Protein AF-A0A382K635-F1 (afdb_monomer_lite)

Organism: NCBI:txid408172

pLDDT: mean 77.89, std 16.23, range [38.78, 97.19]

Secondary structure (DSSP, 8-state):
----PPPHHHHHHT-GGGTTS-EEEEEETT-SSEEEEEEEETTEEEEEEEE-GGGGGGT--GGGHHHH---

Foldseek 3Di:
DPPDDQDPVNVCCPPPVLPPWDWDWDWDPPDPFWTWIWIDTPNDTDIDTDGDPSVVVPPDDPVCPVVPDPD

Radius of gyration: 13.57 Å; chains: 1; bounding box: 25×31×33 Å

Sequence (71 aa):
MKGKKLSIEMITKLIPSWKGKSVNIQSINNGITNINFKVLVDEKAFFLTVPDSDSQLLNIDFSNKYYNNKI

Structure (mmCIF, N/CA/C/O backbone):
data_AF-A0A382K635-F1
#
_entry.id   AF-A0A382K635-F1
#
loop_
_atom_site.group_PDB
_atom_site.id
_atom_site.type_symbol
_atom_site.label_atom_id
_atom_site.label_alt_id
_atom_site.label_comp_id
_atom_site.label_asym_id
_atom_site.label_entity_id
_atom_site.label_seq_id
_atom_site.pdbx_PDB_ins_code
_atom_site.Cartn_x
_atom_site.Cartn_y
_atom_site.Cartn_z
_atom_site.occupancy
_atom_site.B_iso_or_equiv
_atom_site.auth_seq_id
_atom_site.auth_comp_id
_atom_site.auth_asym_id
_atom_site.auth_atom_id
_atom_site.pdbx_PDB_model_num
ATOM 1 N N . MET A 1 1 ? 15.832 17.228 -14.691 1.00 38.78 1 MET A N 1
ATOM 2 C CA . MET A 1 1 ? 15.392 17.055 -13.287 1.00 38.78 1 MET A CA 1
ATOM 3 C C . MET A 1 1 ? 14.993 15.598 -13.100 1.00 38.78 1 MET A C 1
ATOM 5 O O . MET A 1 1 ? 14.082 15.160 -13.787 1.00 38.78 1 MET A O 1
ATOM 9 N N . LYS A 1 2 ? 15.691 14.818 -12.260 1.00 44.12 2 LYS A N 1
ATOM 10 C CA . LYS A 1 2 ? 15.219 13.469 -11.901 1.00 44.12 2 LYS A CA 1
ATOM 11 C C . LYS A 1 2 ? 13.923 13.644 -11.102 1.00 44.12 2 LYS A C 1
ATOM 13 O O . LYS A 1 2 ? 13.942 14.327 -10.081 1.00 44.12 2 LYS A O 1
ATOM 18 N N . GLY A 1 3 ? 12.805 13.120 -11.606 1.00 49.66 3 GLY A N 1
ATOM 19 C CA . GLY A 1 3 ? 11.521 13.170 -10.907 1.00 49.66 3 GLY A CA 1
ATOM 20 C C . GLY A 1 3 ? 11.666 12.592 -9.498 1.00 49.66 3 GLY A C 1
ATOM 21 O O . GLY A 1 3 ? 12.343 11.583 -9.304 1.00 49.66 3 GLY A O 1
ATOM 22 N N . LYS A 1 4 ? 11.092 13.261 -8.498 1.00 54.41 4 LYS A N 1
ATOM 23 C CA . LYS A 1 4 ? 11.140 12.817 -7.102 1.00 54.41 4 LYS A CA 1
ATOM 24 C C . LYS A 1 4 ? 10.447 11.449 -7.001 1.00 54.41 4 LYS A C 1
ATOM 26 O O . LYS A 1 4 ? 9.248 11.372 -7.253 1.00 54.41 4 LYS A O 1
ATOM 31 N N . LYS A 1 5 ? 11.182 10.378 -6.663 1.00 65.19 5 LYS A N 1
ATOM 32 C CA . LYS A 1 5 ? 10.594 9.048 -6.401 1.00 65.19 5 LYS A CA 1
ATOM 33 C C . LYS A 1 5 ? 9.640 9.203 -5.212 1.00 65.19 5 LYS A C 1
ATOM 35 O O . LYS A 1 5 ? 10.070 9.616 -4.136 1.00 65.19 5 LYS A O 1
ATOM 40 N N . LEU A 1 6 ? 8.347 8.964 -5.426 1.00 69.75 6 LEU A N 1
ATOM 41 C CA . LEU A 1 6 ? 7.360 8.983 -4.347 1.00 69.75 6 LEU A CA 1
ATOM 42 C C . LEU A 1 6 ? 7.668 7.824 -3.398 1.00 69.75 6 LEU A C 1
ATOM 44 O O . LEU A 1 6 ? 7.779 6.681 -3.838 1.00 69.75 6 LEU A O 1
ATOM 48 N N . SER A 1 7 ? 7.831 8.122 -2.109 1.00 85.69 7 SER A N 1
ATOM 49 C CA . SER A 1 7 ? 7.988 7.085 -1.091 1.00 85.69 7 SER A CA 1
ATOM 50 C C . SER A 1 7 ? 6.626 6.489 -0.731 1.00 85.69 7 SER A C 1
ATOM 52 O O . SER A 1 7 ? 5.586 7.130 -0.926 1.00 85.69 7 SER A O 1
ATOM 54 N N . ILE A 1 8 ? 6.614 5.274 -0.183 1.00 87.50 8 ILE A N 1
ATOM 55 C CA . ILE A 1 8 ? 5.365 4.625 0.230 1.00 87.50 8 ILE A CA 1
ATOM 56 C C . ILE A 1 8 ? 4.634 5.452 1.298 1.00 87.50 8 ILE A C 1
ATOM 58 O O . ILE A 1 8 ? 3.417 5.584 1.242 1.00 87.50 8 ILE A O 1
ATOM 62 N N . GLU A 1 9 ? 5.365 6.117 2.194 1.00 90.44 9 GLU A N 1
ATOM 63 C CA . GLU A 1 9 ? 4.815 7.019 3.210 1.00 90.44 9 GLU A CA 1
ATOM 64 C C . GLU A 1 9 ? 4.150 8.255 2.596 1.00 90.44 9 GLU A C 1
ATOM 66 O O . GLU A 1 9 ? 3.191 8.787 3.153 1.00 90.44 9 GLU A O 1
ATOM 71 N N . MET A 1 10 ? 4.651 8.747 1.457 1.00 90.06 10 MET A N 1
ATOM 72 C CA . MET A 1 10 ? 3.982 9.826 0.728 1.00 90.06 10 MET A CA 1
ATOM 73 C C . MET A 1 10 ? 2.700 9.314 0.074 1.00 90.06 10 MET A C 1
ATOM 75 O O . MET A 1 10 ? 1.676 9.985 0.154 1.00 90.06 10 MET A O 1
ATOM 79 N N . ILE A 1 11 ? 2.737 8.122 -0.527 1.00 88.94 11 ILE A N 1
ATOM 80 C CA . ILE A 1 11 ? 1.575 7.511 -1.184 1.00 88.94 11 ILE A CA 1
ATOM 81 C C . ILE A 1 11 ? 0.446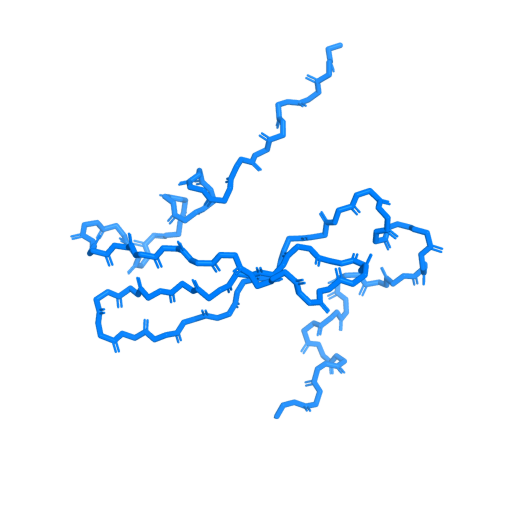 7.272 -0.175 1.00 88.94 11 ILE A C 1
ATOM 83 O O . ILE A 1 11 ? -0.689 7.659 -0.441 1.00 88.94 11 ILE A O 1
ATOM 87 N N . THR A 1 12 ? 0.735 6.707 1.002 1.00 92.38 12 THR A N 1
ATOM 88 C CA . THR A 1 12 ? -0.302 6.443 2.015 1.00 92.38 12 THR A CA 1
ATOM 89 C C . THR A 1 12 ? -0.976 7.722 2.517 1.00 92.38 12 THR A C 1
ATOM 91 O O . THR A 1 12 ? -2.179 7.714 2.770 1.00 92.38 12 THR A O 1
ATOM 94 N N . LYS A 1 13 ? -0.248 8.848 2.584 1.00 92.00 13 LYS A N 1
ATOM 95 C CA . LYS A 1 13 ? -0.801 10.169 2.943 1.00 92.00 13 LYS A CA 1
ATOM 96 C C . LYS A 1 13 ? -1.724 10.768 1.879 1.00 92.00 13 LYS A C 1
ATOM 98 O O . LYS A 1 13 ? -2.513 11.652 2.208 1.00 92.00 13 LYS A O 1
ATOM 103 N N . 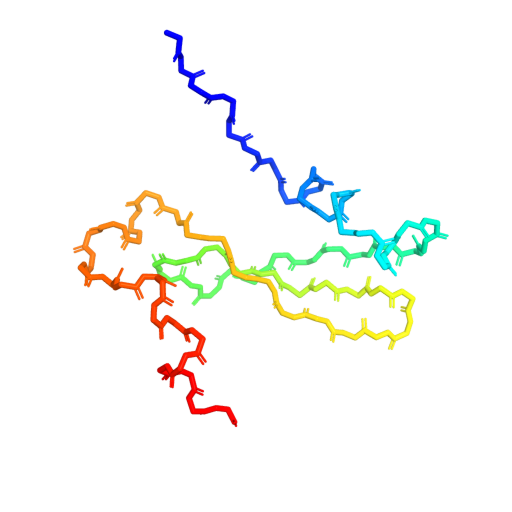LEU A 1 14 ? -1.630 10.322 0.626 1.00 92.44 14 LEU A N 1
ATOM 104 C CA . LEU A 1 14 ? -2.477 10.801 -0.471 1.00 92.44 14 LEU A CA 1
ATOM 105 C C . LEU A 1 14 ? -3.836 10.091 -0.532 1.00 92.44 14 LEU A C 1
ATOM 107 O O . LEU A 1 14 ? -4.711 10.551 -1.258 1.00 92.44 14 LEU A O 1
ATOM 111 N N . ILE A 1 15 ? -4.035 9.002 0.219 1.00 92.25 15 ILE A N 1
ATOM 112 C CA . ILE A 1 15 ? -5.282 8.230 0.214 1.00 92.25 15 ILE A CA 1
ATOM 113 C C . ILE A 1 15 ? -6.301 8.910 1.146 1.00 92.25 15 ILE A C 1
ATOM 115 O O . ILE A 1 15 ? -6.146 8.844 2.370 1.00 92.25 15 ILE A O 1
ATOM 119 N N . PRO A 1 16 ? -7.377 9.538 0.622 1.00 95.25 16 PRO A N 1
ATOM 120 C CA . PRO A 1 16 ? -8.257 10.379 1.439 1.00 95.25 16 PRO A CA 1
ATOM 121 C C . PRO A 1 16 ? -8.931 9.621 2.587 1.00 95.25 16 PRO A C 1
ATOM 123 O O . PRO A 1 16 ? -9.038 10.138 3.696 1.00 95.25 16 PRO A O 1
ATOM 126 N N . SER A 1 17 ? -9.317 8.363 2.357 1.00 95.25 17 SER A N 1
ATOM 127 C CA . SER A 1 17 ? -9.968 7.501 3.353 1.00 95.25 17 SER A CA 1
ATOM 128 C C . SER A 1 17 ? -9.068 7.081 4.521 1.00 95.25 17 SER A C 1
ATOM 130 O O . SER A 1 17 ? -9.549 6.435 5.460 1.00 95.25 17 SER A O 1
ATOM 132 N N . TRP A 1 18 ? -7.765 7.370 4.447 1.00 96.31 18 TRP A N 1
ATOM 133 C CA . TRP A 1 18 ? -6.772 7.050 5.478 1.00 96.31 18 TRP A CA 1
ATOM 134 C C . TRP A 1 18 ? -6.323 8.280 6.275 1.00 96.31 18 TRP A C 1
ATOM 136 O O . TRP A 1 18 ? -5.574 8.154 7.241 1.00 96.31 18 TRP A O 1
ATOM 146 N N . LYS A 1 19 ? -6.799 9.478 5.915 1.00 95.12 19 LYS A N 1
ATOM 147 C CA . LYS A 1 19 ? -6.466 10.712 6.629 1.00 95.12 19 LYS A CA 1
ATOM 148 C C . LYS A 1 19 ? -6.918 10.631 8.092 1.00 95.12 19 LYS A C 1
ATOM 150 O O . LYS A 1 19 ? -8.078 10.345 8.367 1.00 95.12 19 LYS A O 1
ATOM 155 N N . GLY A 1 20 ? -5.997 10.918 9.014 1.00 94.94 20 GLY A N 1
ATOM 156 C CA . GLY A 1 20 ? -6.248 10.898 10.460 1.00 94.94 20 GLY A CA 1
ATOM 157 C C . GLY A 1 20 ? -6.225 9.509 11.110 1.00 94.94 20 GLY A C 1
ATOM 158 O O . GLY A 1 20 ? -6.449 9.424 12.311 1.00 94.94 20 GLY A O 1
ATOM 159 N N . LYS A 1 21 ? -5.944 8.443 10.349 1.00 96.69 21 LYS A N 1
ATOM 160 C CA . LYS A 1 21 ? -5.844 7.069 10.863 1.00 96.69 21 LYS A CA 1
ATOM 161 C C . LYS A 1 21 ? -4.415 6.702 11.243 1.00 96.69 21 LYS A C 1
ATOM 163 O O . LYS A 1 21 ? -3.461 7.295 10.733 1.00 96.69 21 LYS A O 1
ATOM 168 N N . SER A 1 22 ? -4.268 5.694 12.099 1.00 96.31 22 SER A N 1
ATOM 169 C CA . SER A 1 22 ? -2.965 5.093 12.375 1.00 96.31 22 SER A CA 1
ATOM 170 C C . SER A 1 22 ? -2.544 4.233 11.188 1.00 96.31 22 SER A C 1
ATOM 172 O O . SER A 1 22 ? -3.307 3.375 10.749 1.00 96.31 22 SER A O 1
ATOM 174 N N . VAL A 1 23 ? -1.346 4.465 10.648 1.00 96.69 23 VAL A N 1
ATOM 175 C CA . VAL A 1 23 ? -0.827 3.737 9.482 1.00 96.69 23 VAL A CA 1
ATOM 176 C C . VAL A 1 23 ? 0.507 3.090 9.840 1.00 96.69 23 VAL A C 1
ATOM 178 O O . VAL A 1 23 ? 1.477 3.786 10.133 1.00 96.69 23 VAL A O 1
ATOM 181 N N . ASN A 1 24 ? 0.567 1.761 9.774 1.00 96.50 24 ASN A N 1
ATOM 182 C CA . ASN A 1 24 ? 1.790 0.975 9.924 1.00 96.50 24 ASN A CA 1
ATOM 183 C C . ASN A 1 24 ? 2.117 0.289 8.592 1.00 96.50 24 ASN A C 1
ATOM 185 O O . ASN A 1 24 ? 1.266 -0.382 8.009 1.00 96.50 24 ASN A O 1
ATOM 189 N N . ILE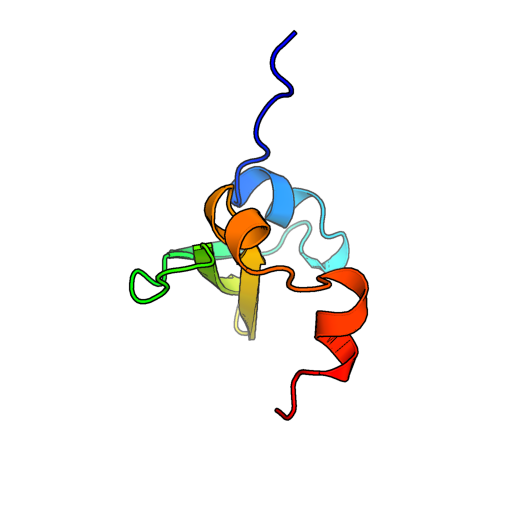 A 1 25 ? 3.339 0.483 8.100 1.00 94.75 25 ILE A N 1
ATOM 190 C CA . ILE A 1 25 ? 3.793 -0.001 6.794 1.00 94.75 25 ILE A CA 1
ATOM 191 C C . ILE A 1 25 ? 4.904 -1.023 7.020 1.00 94.75 25 ILE A C 1
ATOM 193 O O . ILE A 1 25 ? 5.883 -0.739 7.705 1.00 94.75 25 ILE A O 1
ATOM 197 N N . GLN A 1 26 ? 4.769 -2.195 6.407 1.00 92.81 26 GLN A N 1
ATOM 198 C CA . GLN A 1 26 ? 5.754 -3.271 6.458 1.00 92.81 26 GLN A CA 1
ATOM 199 C C . GLN A 1 26 ? 6.128 -3.668 5.034 1.00 92.81 26 GLN A C 1
ATOM 201 O O . GLN A 1 26 ? 5.251 -4.030 4.244 1.00 92.81 26 GLN A O 1
ATOM 206 N N . SER A 1 27 ? 7.416 -3.600 4.692 1.00 88.62 27 SER A N 1
ATOM 207 C CA . SER A 1 27 ? 7.897 -4.100 3.405 1.00 88.62 27 SER A CA 1
ATOM 208 C C . SER A 1 27 ? 7.835 -5.627 3.379 1.00 88.62 27 SER A C 1
ATOM 210 O O . SER A 1 27 ? 8.132 -6.302 4.365 1.00 88.62 27 SER A O 1
ATOM 212 N N . ILE A 1 28 ? 7.442 -6.180 2.237 1.00 86.88 28 ILE A N 1
ATOM 213 C CA . ILE A 1 28 ? 7.428 -7.619 1.995 1.00 86.88 28 ILE A CA 1
ATOM 214 C C . ILE A 1 28 ? 8.565 -7.917 1.023 1.00 86.88 28 ILE A C 1
ATOM 216 O O . ILE A 1 28 ? 8.435 -7.740 -0.189 1.00 86.88 28 ILE A O 1
ATOM 220 N N . ASN A 1 29 ? 9.687 -8.380 1.569 1.00 70.94 29 ASN A N 1
ATOM 221 C CA . ASN A 1 29 ? 10.947 -8.557 0.840 1.00 70.94 29 ASN A CA 1
ATOM 222 C C . ASN A 1 29 ? 11.035 -9.909 0.103 1.00 70.94 29 ASN A C 1
ATOM 224 O O . ASN A 1 29 ? 12.090 -10.532 0.073 1.00 70.94 29 ASN A O 1
ATOM 228 N N . ASN A 1 30 ? 9.930 -10.356 -0.502 1.00 66.81 30 ASN A N 1
ATOM 229 C CA . ASN A 1 30 ? 9.853 -11.615 -1.262 1.00 66.81 30 ASN A CA 1
ATOM 230 C C . ASN A 1 30 ? 9.477 -11.402 -2.744 1.00 66.81 30 ASN A C 1
ATOM 232 O O . ASN A 1 30 ? 9.148 -12.356 -3.444 1.00 66.81 30 ASN A O 1
ATOM 236 N N . GLY A 1 31 ? 9.477 -10.157 -3.230 1.00 61.28 31 GLY A N 1
ATOM 237 C CA . GLY A 1 31 ? 9.190 -9.834 -4.629 1.00 61.28 31 GLY A CA 1
ATOM 238 C C . GLY A 1 31 ? 10.468 -9.635 -5.442 1.00 61.28 31 GLY A C 1
ATOM 239 O O . GLY A 1 31 ? 11.317 -8.849 -5.046 1.00 61.28 31 GLY A O 1
ATOM 240 N N . ILE A 1 32 ? 10.582 -10.305 -6.593 1.00 62.53 32 ILE A N 1
ATOM 241 C CA . ILE A 1 32 ? 11.683 -10.085 -7.557 1.00 62.53 32 ILE A CA 1
ATOM 242 C C . ILE A 1 32 ? 11.414 -8.836 -8.412 1.00 62.53 32 ILE A C 1
ATOM 244 O O . ILE A 1 32 ? 12.330 -8.169 -8.866 1.00 62.53 32 ILE A O 1
ATOM 248 N N . THR A 1 33 ? 10.138 -8.524 -8.646 1.00 63.22 33 THR A N 1
ATOM 249 C CA . THR A 1 33 ? 9.716 -7.649 -9.750 1.00 63.22 33 THR A CA 1
ATOM 250 C C . THR A 1 33 ? 8.948 -6.425 -9.292 1.00 63.22 33 THR A C 1
ATOM 252 O O . THR A 1 33 ? 8.713 -5.529 -10.086 1.00 63.22 33 THR A O 1
ATOM 255 N N . ASN A 1 34 ? 8.502 -6.400 -8.040 1.00 68.75 34 ASN A N 1
ATOM 256 C CA . ASN A 1 34 ? 7.620 -5.393 -7.470 1.00 68.75 34 ASN A CA 1
ATOM 257 C C . ASN A 1 34 ? 8.007 -5.173 -6.008 1.00 68.75 34 ASN A C 1
ATOM 259 O O . ASN A 1 34 ? 8.260 -6.150 -5.297 1.00 68.75 34 ASN A O 1
ATOM 263 N N . ILE A 1 35 ? 7.947 -3.927 -5.535 1.00 79.56 35 ILE A N 1
ATOM 264 C CA . ILE A 1 35 ? 8.063 -3.644 -4.103 1.00 79.56 35 ILE A CA 1
ATOM 265 C C . ILE A 1 35 ? 6.663 -3.747 -3.503 1.00 79.56 35 ILE A C 1
ATOM 267 O O . ILE A 1 35 ? 5.759 -2.979 -3.844 1.00 79.56 35 ILE A O 1
ATOM 271 N N . ASN A 1 36 ? 6.474 -4.729 -2.629 1.00 85.62 36 ASN A N 1
ATOM 272 C CA . ASN A 1 36 ? 5.192 -5.005 -1.996 1.00 85.62 36 ASN A CA 1
ATOM 273 C C . ASN A 1 36 ? 5.209 -4.572 -0.532 1.00 85.62 36 ASN A C 1
ATOM 275 O O . ASN A 1 36 ? 6.223 -4.698 0.155 1.00 85.62 36 ASN A O 1
ATOM 279 N N . PHE A 1 37 ? 4.064 -4.108 -0.047 1.00 90.75 37 PHE A N 1
ATOM 280 C CA . PHE A 1 37 ? 3.886 -3.646 1.319 1.00 90.75 37 PHE A CA 1
ATOM 281 C C . PHE A 1 37 ? 2.595 -4.204 1.906 1.00 90.75 37 PHE A C 1
ATOM 283 O O . PHE A 1 37 ? 1.533 -4.132 1.283 1.00 90.75 37 PHE A O 1
ATOM 290 N N . LYS A 1 38 ? 2.673 -4.684 3.147 1.00 93.19 38 LYS A N 1
ATOM 291 C CA . LYS A 1 38 ? 1.501 -4.813 4.010 1.00 93.19 38 LYS A CA 1
ATOM 292 C C . LYS A 1 38 ? 1.309 -3.481 4.718 1.00 93.19 38 LYS A C 1
ATOM 294 O O . LYS A 1 38 ? 2.224 -2.997 5.380 1.00 93.19 38 LYS A O 1
ATOM 299 N N . VAL A 1 39 ? 0.127 -2.896 4.585 1.00 95.50 39 VAL A N 1
ATOM 300 C CA . VAL A 1 39 ? -0.235 -1.655 5.270 1.00 95.50 39 VAL A CA 1
ATOM 301 C C . VAL A 1 39 ? -1.396 -1.931 6.207 1.00 95.50 39 VAL A C 1
ATOM 303 O O . VAL A 1 39 ? -2.471 -2.330 5.768 1.00 95.50 39 VAL A O 1
ATOM 306 N N . LEU A 1 40 ? -1.176 -1.741 7.503 1.00 97.19 40 LEU A N 1
ATOM 307 C CA . LEU A 1 40 ? -2.231 -1.757 8.508 1.00 97.19 40 LEU A CA 1
ATOM 308 C C . LEU A 1 40 ? -2.722 -0.324 8.697 1.00 97.19 40 LEU A C 1
ATOM 310 O O . LEU A 1 40 ? -1.928 0.562 9.012 1.00 97.19 40 LEU A O 1
ATOM 314 N N . VAL A 1 41 ? -4.014 -0.106 8.472 1.00 97.00 41 VAL A N 1
ATOM 315 C CA . VAL A 1 41 ? -4.684 1.174 8.702 1.00 97.00 41 VAL A CA 1
ATOM 316 C C . VAL A 1 41 ? -5.748 0.950 9.762 1.00 97.00 41 VAL A C 1
ATOM 318 O O . VAL A 1 41 ? -6.758 0.288 9.500 1.00 97.00 41 VAL A O 1
ATOM 321 N N . ASP A 1 42 ? -5.487 1.469 10.958 1.00 95.38 42 ASP A N 1
ATOM 322 C CA . ASP A 1 42 ? -6.148 1.060 12.197 1.00 95.38 42 ASP A CA 1
ATOM 323 C C . ASP A 1 42 ? -6.158 -0.482 12.308 1.00 95.38 42 ASP A C 1
ATOM 325 O O . ASP A 1 42 ? -5.098 -1.107 12.356 1.00 95.38 42 ASP A O 1
ATOM 329 N N . GLU A 1 43 ? -7.331 -1.115 12.277 1.00 93.38 43 GLU A N 1
ATOM 330 C CA . GLU A 1 43 ? -7.493 -2.573 12.399 1.00 93.38 43 GLU A CA 1
ATOM 331 C C . GLU A 1 43 ? -7.611 -3.300 11.045 1.00 93.38 43 GLU A C 1
ATOM 333 O O . GLU A 1 43 ? -7.819 -4.512 10.998 1.00 93.38 43 GLU A O 1
ATOM 338 N N . LYS A 1 44 ? -7.493 -2.584 9.916 1.00 96.44 44 LYS A N 1
ATOM 339 C CA . LYS A 1 44 ? -7.661 -3.162 8.572 1.00 96.44 44 LYS A CA 1
ATOM 340 C C . LYS A 1 44 ? -6.328 -3.331 7.855 1.00 96.44 44 LYS A C 1
ATOM 342 O O . LYS A 1 44 ? -5.534 -2.398 7.768 1.00 96.44 44 LYS A O 1
ATOM 347 N N . ALA A 1 45 ? -6.112 -4.512 7.281 1.00 95.50 45 ALA A N 1
ATOM 348 C CA . ALA A 1 45 ? -4.943 -4.803 6.461 1.00 95.50 45 ALA A CA 1
ATOM 349 C C . ALA A 1 45 ? -5.214 -4.536 4.976 1.00 95.50 45 ALA A C 1
ATOM 351 O O . ALA A 1 45 ? -6.237 -4.944 4.431 1.00 95.50 45 ALA A O 1
ATOM 352 N N . PHE A 1 46 ? -4.250 -3.899 4.323 1.00 93.94 46 PHE A N 1
ATOM 353 C CA . PHE A 1 46 ? -4.216 -3.630 2.894 1.00 93.94 46 PHE A CA 1
ATOM 354 C C . PHE A 1 46 ? -2.902 -4.141 2.310 1.00 93.94 46 PHE A C 1
ATOM 356 O O . PHE A 1 46 ? -1.865 -4.146 2.978 1.00 93.94 46 PHE A O 1
ATOM 363 N N . PHE A 1 47 ? -2.944 -4.540 1.044 1.00 89.19 47 PHE A N 1
ATOM 364 C CA . PHE A 1 47 ? -1.761 -4.900 0.278 1.00 89.19 47 PHE A CA 1
ATOM 365 C C . PHE A 1 47 ? -1.515 -3.826 -0.780 1.00 89.19 47 PHE A C 1
ATOM 367 O O . PHE A 1 47 ? -2.391 -3.557 -1.602 1.00 89.19 47 PHE A O 1
ATOM 374 N N . LEU A 1 48 ? -0.341 -3.198 -0.747 1.00 87.88 48 LEU A N 1
ATOM 375 C CA . LEU A 1 48 ? 0.072 -2.214 -1.744 1.00 87.88 48 LEU A CA 1
ATOM 376 C C . LEU A 1 48 ? 1.248 -2.761 -2.544 1.00 87.88 48 LEU A C 1
ATOM 378 O O . LEU A 1 48 ? 2.231 -3.232 -1.978 1.00 87.88 48 LEU A O 1
ATOM 382 N N . THR A 1 49 ? 1.168 -2.632 -3.864 1.00 83.25 49 THR A N 1
ATOM 383 C CA . THR A 1 49 ? 2.297 -2.884 -4.756 1.00 83.25 49 THR A CA 1
ATOM 384 C C . THR A 1 49 ? 2.702 -1.586 -5.428 1.00 83.25 49 THR A C 1
ATOM 386 O O . THR A 1 49 ? 1.871 -0.939 -6.064 1.00 83.25 49 THR A O 1
ATOM 389 N N . VAL A 1 50 ? 3.986 -1.254 -5.346 1.00 78.75 50 VAL A N 1
ATOM 390 C CA . VAL A 1 50 ? 4.597 -0.188 -6.136 1.00 78.75 50 VAL A CA 1
ATOM 391 C C . VAL A 1 50 ? 5.472 -0.846 -7.207 1.00 78.75 50 VAL A C 1
ATOM 393 O O . VAL A 1 50 ? 6.380 -1.606 -6.850 1.00 78.75 50 VAL A O 1
ATOM 396 N N . PRO A 1 51 ? 5.205 -0.599 -8.502 1.00 72.81 51 PRO A N 1
ATOM 397 C CA . PRO A 1 51 ? 6.096 -1.039 -9.567 1.00 72.81 51 PRO A CA 1
ATOM 398 C C . PRO A 1 51 ? 7.480 -0.415 -9.371 1.00 72.81 51 PRO A C 1
ATOM 400 O O . PRO A 1 51 ? 7.579 0.786 -9.109 1.00 72.81 51 PRO A O 1
ATOM 403 N N . ASP A 1 52 ? 8.538 -1.208 -9.498 1.00 70.88 52 ASP A N 1
ATOM 404 C CA . ASP A 1 52 ? 9.910 -0.694 -9.530 1.00 70.88 52 ASP A CA 1
ATOM 405 C C . ASP A 1 52 ? 10.437 -0.637 -10.966 1.00 70.88 52 ASP A C 1
ATOM 407 O O . ASP A 1 52 ? 9.765 -1.066 -11.903 1.00 70.88 52 ASP A O 1
ATOM 411 N N . SER A 1 53 ? 11.644 -0.108 -11.168 1.00 65.12 53 SER A N 1
ATOM 412 C CA . SER A 1 53 ? 12.282 -0.100 -12.493 1.00 65.12 53 SER A CA 1
ATOM 413 C C . SER A 1 53 ? 12.330 -1.491 -13.132 1.00 65.12 53 SER A C 1
ATOM 415 O O . SER A 1 53 ? 12.077 -1.625 -14.327 1.00 65.12 53 SER A O 1
ATOM 417 N N . ASP A 1 54 ? 12.540 -2.531 -12.326 1.00 62.66 54 ASP A N 1
ATOM 418 C CA . ASP A 1 54 ? 12.609 -3.919 -12.796 1.00 62.66 54 ASP A CA 1
ATOM 419 C C . ASP A 1 54 ? 11.235 -4.466 -13.209 1.00 62.66 54 ASP A C 1
ATOM 421 O O . ASP A 1 54 ? 11.140 -5.399 -14.004 1.00 62.66 54 ASP A O 1
ATOM 425 N N . SER A 1 55 ? 10.145 -3.839 -12.753 1.00 57.69 55 SER A N 1
ATOM 426 C CA . SER A 1 55 ? 8.794 -4.134 -13.233 1.00 57.69 55 SER A CA 1
ATOM 427 C C . SER A 1 55 ? 8.609 -3.811 -14.716 1.00 57.69 55 SER A C 1
ATOM 429 O O . SER A 1 55 ? 7.787 -4.441 -15.381 1.00 57.69 55 SER A O 1
ATOM 431 N N . GLN A 1 56 ? 9.347 -2.824 -15.236 1.00 58.19 56 GLN A N 1
ATOM 432 C CA . GLN A 1 56 ? 9.269 -2.423 -16.643 1.00 58.19 56 GLN A CA 1
ATOM 433 C C . GLN A 1 56 ? 9.930 -3.453 -17.568 1.00 58.19 56 GLN A C 1
ATOM 435 O O . GLN A 1 56 ? 9.596 -3.511 -18.747 1.00 58.19 56 GLN A O 1
ATOM 440 N N . LEU A 1 57 ? 10.812 -4.307 -17.033 1.00 59.22 57 LEU A N 1
ATOM 441 C CA . LEU A 1 57 ? 11.508 -5.346 -17.798 1.00 59.22 57 LEU A CA 1
ATOM 442 C C . LEU A 1 57 ? 10.594 -6.510 -18.209 1.00 59.22 57 LEU A C 1
ATOM 444 O O . LEU A 1 57 ? 10.980 -7.322 -19.043 1.00 59.22 57 LEU A O 1
ATOM 448 N N . LEU A 1 58 ? 9.390 -6.606 -17.638 1.00 59.78 58 LEU A N 1
ATOM 449 C CA . LEU A 1 58 ? 8.520 -7.774 -17.794 1.00 59.78 58 LEU A CA 1
ATOM 450 C C . LEU A 1 58 ? 7.321 -7.563 -18.722 1.00 59.78 58 LEU A C 1
ATOM 452 O O . LEU A 1 58 ? 6.460 -8.437 -18.779 1.00 59.78 58 LEU A O 1
ATOM 456 N N . ASN A 1 59 ? 7.236 -6.434 -19.439 1.00 60.41 59 ASN A N 1
ATOM 457 C CA . ASN A 1 59 ? 6.082 -6.094 -20.292 1.00 60.41 59 ASN A CA 1
ATOM 458 C C . ASN A 1 59 ? 4.723 -6.279 -19.579 1.00 60.41 59 ASN A C 1
ATOM 460 O O . ASN A 1 59 ? 3.715 -6.615 -20.199 1.00 60.41 59 ASN A O 1
ATOM 464 N N . ILE A 1 60 ? 4.688 -6.078 -18.257 1.00 64.31 60 ILE A N 1
ATOM 465 C CA . ILE A 1 60 ? 3.456 -6.185 -17.479 1.00 64.31 60 ILE A CA 1
ATOM 466 C C . ILE A 1 60 ? 2.661 -4.902 -17.686 1.00 64.31 60 ILE A C 1
ATOM 468 O O . ILE A 1 60 ? 3.096 -3.816 -17.298 1.00 64.31 60 ILE A O 1
ATOM 472 N N . ASP A 1 61 ? 1.465 -5.035 -18.252 1.00 67.12 61 ASP A N 1
ATOM 473 C CA . ASP A 1 61 ? 0.503 -3.944 -18.298 1.00 67.12 61 ASP A CA 1
ATOM 474 C C . ASP A 1 61 ? -0.110 -3.717 -16.906 1.00 67.12 61 ASP A C 1
ATOM 476 O O . ASP A 1 61 ? -1.058 -4.385 -16.480 1.00 67.12 61 ASP A O 1
ATOM 480 N N . PHE A 1 62 ? 0.448 -2.747 -16.182 1.00 67.25 62 PHE A N 1
ATOM 481 C CA . PHE A 1 62 ? -0.039 -2.352 -14.862 1.00 67.25 62 PHE A CA 1
ATOM 482 C C . PHE A 1 62 ? -1.446 -1.751 -14.887 1.00 67.25 62 PHE A C 1
ATOM 484 O O . PHE A 1 62 ? -2.127 -1.815 -13.862 1.00 67.25 62 PHE A O 1
ATOM 491 N N . SER A 1 63 ? -1.908 -1.221 -16.026 1.00 68.56 63 SER A N 1
ATOM 492 C CA . SER A 1 63 ? -3.275 -0.707 -16.155 1.00 68.56 63 SER A CA 1
ATOM 493 C C . SER A 1 63 ? -4.314 -1.832 -16.095 1.00 68.56 63 SER A C 1
ATOM 495 O O . SER A 1 63 ? -5.413 -1.636 -15.578 1.00 68.56 63 SER A O 1
ATOM 497 N N . ASN A 1 64 ? -3.927 -3.043 -16.507 1.00 67.06 64 ASN A N 1
ATOM 498 C CA . ASN A 1 64 ? -4.781 -4.226 -16.507 1.00 67.06 64 ASN A CA 1
ATOM 499 C C . ASN A 1 64 ? -4.572 -5.137 -15.277 1.00 67.06 64 ASN A C 1
ATOM 501 O O . ASN A 1 64 ? -5.253 -6.149 -15.105 1.00 67.06 64 ASN A O 1
ATOM 505 N N . LYS A 1 65 ? -3.646 -4.784 -14.371 1.00 67.00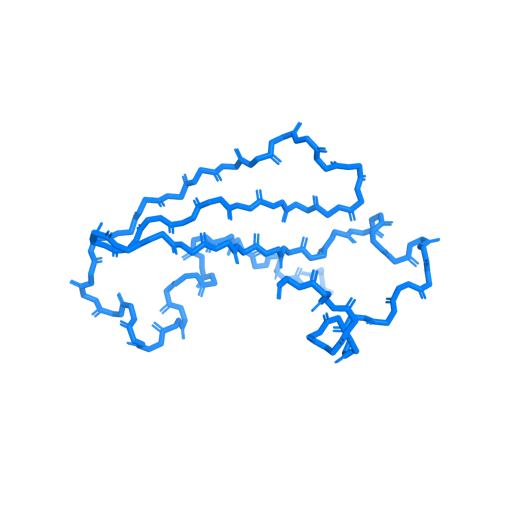 65 LYS A N 1
ATOM 506 C CA . LYS A 1 65 ? -3.344 -5.577 -13.163 1.00 67.00 65 LYS A CA 1
ATOM 507 C C . LYS A 1 65 ? -4.567 -5.780 -12.265 1.00 67.00 65 LYS A C 1
ATOM 509 O O . LYS A 1 65 ? -4.685 -6.824 -11.630 1.00 67.00 65 LYS A O 1
ATOM 514 N N . TYR A 1 66 ? -5.475 -4.805 -12.224 1.00 65.25 66 TYR A N 1
ATOM 515 C CA . TYR A 1 66 ? -6.721 -4.918 -11.467 1.0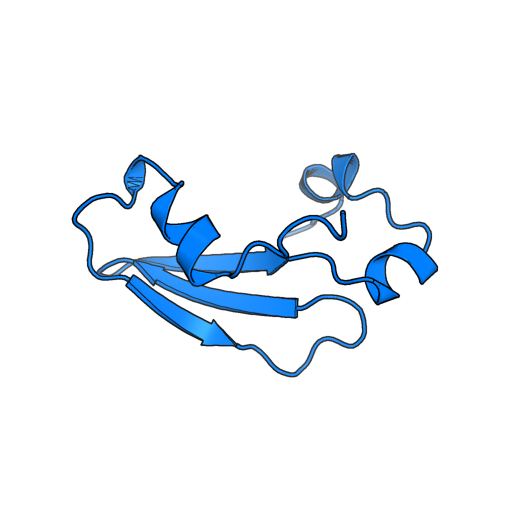0 65.25 66 TYR A CA 1
ATOM 516 C C . TYR A 1 66 ? -7.594 -6.086 -11.955 1.00 65.25 66 TYR A C 1
ATOM 518 O O . TYR A 1 66 ? -8.114 -6.830 -11.133 1.00 65.25 66 TYR A O 1
ATOM 526 N N . TYR A 1 67 ? -7.692 -6.294 -13.271 1.00 65.38 67 TYR A N 1
ATOM 527 C CA . TYR A 1 67 ? -8.524 -7.347 -13.863 1.00 65.38 67 TYR A CA 1
ATOM 528 C C . TYR A 1 67 ? -7.814 -8.705 -13.955 1.00 65.38 67 TYR A C 1
ATOM 530 O O . TYR A 1 67 ? -8.464 -9.746 -13.929 1.00 65.38 67 TYR A O 1
ATOM 538 N N . ASN A 1 68 ? -6.480 -8.711 -14.030 1.00 63.12 68 ASN A N 1
ATOM 539 C CA . ASN A 1 68 ? -5.683 -9.940 -14.118 1.00 63.12 68 ASN A CA 1
ATOM 540 C C . ASN A 1 68 ? -5.414 -10.608 -12.758 1.00 63.12 68 ASN A C 1
ATOM 542 O O . ASN A 1 68 ? -4.919 -11.736 -12.712 1.00 63.12 68 ASN A O 1
ATOM 546 N N . ASN A 1 69 ? -5.735 -9.940 -11.648 1.00 54.97 69 ASN A N 1
ATOM 547 C CA . ASN A 1 69 ? -5.649 -10.526 -10.315 1.00 54.97 69 ASN A CA 1
ATOM 548 C C . ASN A 1 69 ? -6.866 -11.427 -10.056 1.00 54.97 69 ASN A C 1
ATOM 550 O O . ASN A 1 69 ? -7.949 -10.947 -9.734 1.00 54.97 69 ASN A O 1
ATOM 554 N N . LYS A 1 70 ? -6.674 -12.747 -10.166 1.00 54.94 70 LYS A N 1
ATOM 555 C CA . LYS A 1 70 ? -7.621 -13.752 -9.661 1.00 54.94 70 LYS A CA 1
ATOM 556 C C . LYS A 1 70 ? -7.385 -13.944 -8.160 1.00 54.94 70 LYS A C 1
ATOM 558 O O . LYS A 1 70 ? -6.668 -14.866 -7.776 1.00 54.94 70 LYS A O 1
ATOM 563 N N . ILE A 1 71 ? -7.892 -13.024 -7.342 1.00 52.66 71 ILE A N 1
ATOM 564 C CA . ILE A 1 71 ? -7.934 -13.178 -5.878 1.00 52.66 71 ILE A CA 1
ATOM 565 C C . ILE A 1 71 ? -9.315 -13.694 -5.498 1.00 52.66 71 ILE A C 1
ATOM 567 O O . ILE A 1 71 ? -10.297 -13.137 -6.037 1.00 52.66 71 ILE A 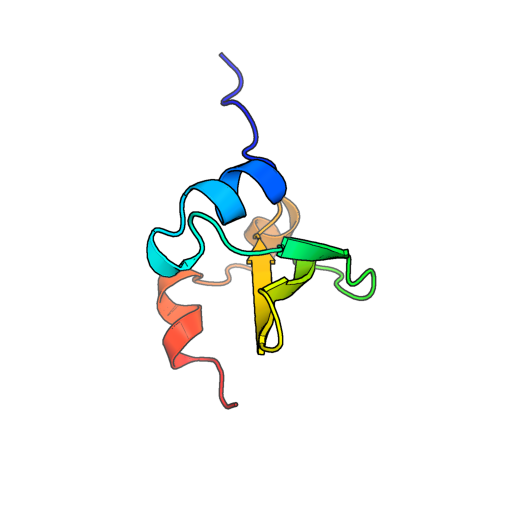O 1
#